Protein AF-A0A971H356-F1 (afdb_monomer_lite)

Radius of gyration: 15.59 Å; chains: 1; bounding box: 43×28×38 Å

Structure (mmCIF, N/CA/C/O backbone):
data_AF-A0A971H356-F1
#
_entry.id   AF-A0A971H356-F1
#
loop_
_atom_site.group_PDB
_atom_site.id
_atom_site.type_symbol
_atom_site.label_atom_id
_atom_site.label_alt_id
_atom_site.label_comp_id
_atom_site.label_asym_id
_atom_site.label_entity_id
_atom_site.label_seq_id
_atom_site.pdbx_PDB_ins_code
_atom_site.Cartn_x
_atom_site.Cartn_y
_atom_site.Cartn_z
_atom_site.occupancy
_atom_site.B_iso_or_equiv
_atom_site.auth_seq_id
_atom_site.auth_comp_id
_atom_site.auth_asym_id
_atom_site.auth_atom_id
_atom_site.pdbx_PDB_model_num
ATOM 1 N N . MET A 1 1 ? 29.008 14.699 15.497 1.00 58.31 1 MET A N 1
ATOM 2 C CA . MET A 1 1 ? 27.695 14.017 15.537 1.00 58.31 1 MET A CA 1
ATOM 3 C C . MET A 1 1 ? 27.613 13.233 16.833 1.00 58.31 1 MET A C 1
ATOM 5 O O . MET A 1 1 ? 28.567 12.525 17.139 1.00 58.31 1 MET A O 1
ATOM 9 N N . ALA A 1 2 ? 26.546 13.402 17.615 1.00 74.81 2 ALA A N 1
ATOM 10 C CA . ALA A 1 2 ? 26.335 12.582 18.806 1.00 74.81 2 ALA A CA 1
ATOM 11 C C . ALA A 1 2 ? 26.151 11.118 18.376 1.00 74.81 2 ALA A C 1
ATOM 13 O O . ALA A 1 2 ? 25.384 10.840 17.453 1.00 74.81 2 ALA A O 1
ATOM 14 N N . LYS A 1 3 ? 26.892 10.194 18.995 1.00 83.50 3 LYS A N 1
ATOM 15 C CA . LYS A 1 3 ? 26.707 8.761 18.751 1.00 83.50 3 LYS A CA 1
ATOM 16 C C . LYS A 1 3 ? 25.428 8.326 19.460 1.00 83.50 3 LYS A C 1
ATOM 18 O O . LYS A 1 3 ? 25.341 8.462 20.676 1.00 83.50 3 LYS A O 1
ATOM 23 N N . LEU A 1 4 ? 24.463 7.821 18.696 1.00 88.50 4 LEU A N 1
ATOM 24 C CA . LEU A 1 4 ? 23.286 7.152 19.249 1.00 88.50 4 LEU A CA 1
ATOM 25 C C . LEU A 1 4 ? 23.726 5.928 20.055 1.00 88.50 4 LEU A C 1
ATOM 27 O O . LEU A 1 4 ? 24.602 5.180 19.611 1.00 88.50 4 LEU A O 1
ATOM 31 N N . ASN A 1 5 ? 23.114 5.723 21.220 1.00 90.88 5 ASN A N 1
ATOM 32 C CA . ASN A 1 5 ? 23.292 4.504 22.001 1.00 90.88 5 ASN A CA 1
ATOM 33 C C . ASN A 1 5 ? 22.141 3.509 21.742 1.00 90.88 5 ASN A C 1
ATOM 35 O O . ASN A 1 5 ? 21.168 3.804 21.043 1.00 90.88 5 ASN A O 1
ATOM 39 N N . ILE A 1 6 ? 22.266 2.299 22.293 1.00 90.81 6 ILE A N 1
ATOM 40 C CA . ILE A 1 6 ? 21.291 1.212 22.101 1.00 90.81 6 ILE A CA 1
ATOM 41 C C . ILE A 1 6 ? 19.903 1.591 22.643 1.00 90.81 6 ILE A C 1
ATOM 43 O O . ILE A 1 6 ? 18.886 1.227 22.051 1.00 90.81 6 ILE A O 1
ATOM 47 N N . GLU A 1 7 ? 19.839 2.335 23.746 1.00 91.25 7 GLU A N 1
ATOM 48 C CA . GLU A 1 7 ? 18.571 2.769 24.334 1.00 91.25 7 GLU A CA 1
ATOM 49 C C . GLU A 1 7 ? 17.863 3.806 23.460 1.00 91.25 7 GLU A C 1
ATOM 51 O O . GLU A 1 7 ? 16.645 3.739 23.289 1.00 91.25 7 GLU A O 1
ATOM 56 N N . ASP A 1 8 ? 18.614 4.726 22.858 1.00 90.62 8 ASP A N 1
ATOM 57 C CA . ASP A 1 8 ? 18.083 5.713 21.922 1.00 90.62 8 ASP A CA 1
ATOM 58 C C . ASP A 1 8 ? 17.514 5.023 20.678 1.00 90.62 8 ASP A C 1
ATOM 60 O O . ASP A 1 8 ? 16.391 5.312 20.264 1.00 90.62 8 ASP A O 1
ATOM 64 N N . LEU A 1 9 ? 18.240 4.041 20.128 1.00 90.06 9 LEU A N 1
ATOM 65 C CA . LEU A 1 9 ? 17.772 3.204 19.018 1.00 90.06 9 LEU A CA 1
ATOM 66 C C . LEU A 1 9 ? 16.473 2.467 19.368 1.00 90.06 9 LEU A C 1
ATOM 68 O O . LEU A 1 9 ? 15.541 2.450 18.562 1.00 90.06 9 LEU A O 1
ATOM 72 N N . LYS A 1 10 ? 16.377 1.902 20.577 1.00 88.00 10 LYS A N 1
ATOM 73 C CA . LYS A 1 10 ? 15.164 1.218 21.045 1.00 88.00 10 LYS A CA 1
ATOM 74 C C . LYS A 1 10 ? 13.979 2.180 21.155 1.00 88.00 10 LYS A C 1
ATOM 76 O O . LYS A 1 10 ? 12.904 1.876 20.647 1.00 88.00 10 LYS A O 1
ATOM 81 N N . LYS A 1 11 ? 14.183 3.369 21.730 1.00 90.81 11 LYS A N 1
ATOM 82 C CA . LYS A 1 11 ? 13.142 4.408 21.824 1.00 90.81 11 LYS A CA 1
ATOM 83 C C . LYS A 1 11 ? 12.665 4.868 20.447 1.00 90.81 11 LYS A C 1
ATOM 85 O O . LYS A 1 11 ? 11.464 5.042 20.248 1.00 90.81 11 LYS A O 1
ATOM 90 N N . ILE A 1 12 ? 13.586 5.042 19.496 1.00 88.50 12 ILE A N 1
ATOM 91 C CA . ILE A 1 12 ? 13.250 5.402 18.113 1.00 88.50 12 ILE A CA 1
ATOM 92 C C . ILE A 1 12 ? 12.422 4.288 17.470 1.00 88.50 12 ILE A C 1
ATOM 94 O O . ILE A 1 12 ? 11.363 4.578 16.916 1.00 88.50 12 ILE A O 1
ATOM 98 N N . LYS A 1 13 ? 12.855 3.026 17.593 1.00 84.25 13 LYS A N 1
ATOM 99 C CA . LYS A 1 13 ? 12.120 1.864 17.079 1.00 84.25 13 LYS A CA 1
ATOM 100 C C . LYS A 1 13 ? 10.696 1.821 17.633 1.00 84.25 13 LYS A C 1
ATOM 102 O O . LYS A 1 13 ? 9.746 1.757 16.858 1.00 84.25 13 LYS A O 1
ATOM 107 N N . ASP A 1 14 ? 10.544 1.903 18.952 1.00 85.81 14 ASP A N 1
ATOM 108 C CA . ASP A 1 14 ? 9.238 1.812 19.604 1.00 85.81 14 ASP A CA 1
ATOM 109 C C . ASP A 1 14 ? 8.319 2.966 19.189 1.00 85.81 14 ASP A C 1
ATOM 111 O O . ASP A 1 14 ? 7.138 2.749 18.931 1.00 85.81 14 ASP A O 1
ATOM 115 N N . ARG A 1 15 ? 8.841 4.194 19.074 1.00 85.88 15 ARG A N 1
ATOM 116 C CA . ARG A 1 15 ? 8.060 5.344 18.597 1.00 85.88 15 ARG A CA 1
ATOM 117 C C . ARG A 1 15 ? 7.577 5.140 17.159 1.00 85.88 15 ARG A C 1
ATOM 119 O O . ARG A 1 15 ? 6.3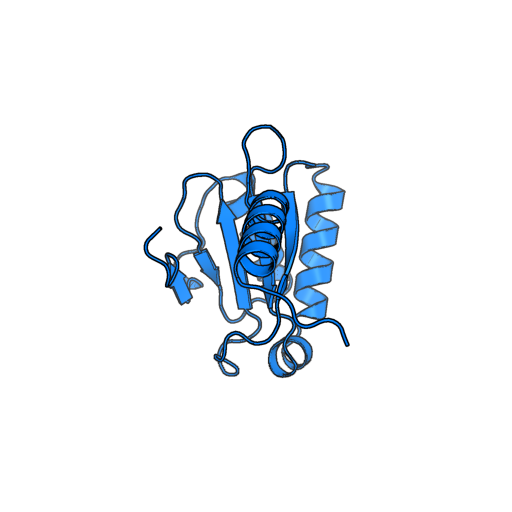86 5.272 16.901 1.00 85.88 15 ARG A O 1
ATOM 126 N N . VAL A 1 16 ? 8.479 4.769 16.251 1.00 82.69 16 VAL A N 1
ATOM 127 C CA . VAL A 1 16 ? 8.167 4.609 14.821 1.00 82.69 16 VAL A CA 1
ATOM 128 C C . VAL A 1 16 ? 7.171 3.473 14.594 1.00 82.69 16 VAL A C 1
ATOM 130 O O . VAL A 1 16 ? 6.223 3.638 13.828 1.00 82.69 16 VAL A O 1
ATOM 133 N N . LEU A 1 17 ? 7.328 2.346 15.298 1.00 76.44 17 LEU A N 1
ATOM 134 C CA . LEU A 1 17 ? 6.362 1.245 15.245 1.00 76.44 17 LEU A CA 1
ATOM 135 C C . LEU A 1 17 ? 4.981 1.693 15.717 1.00 76.44 17 LEU A C 1
ATOM 137 O O . LEU A 1 17 ? 3.969 1.311 15.129 1.00 76.44 17 LEU A O 1
ATOM 141 N N . LYS A 1 18 ? 4.924 2.531 16.758 1.00 76.00 18 LYS A N 1
ATOM 142 C CA . LYS A 1 18 ? 3.652 3.050 17.256 1.00 76.00 18 LYS A CA 1
ATOM 143 C C . LYS A 1 18 ? 2.950 3.969 16.253 1.00 76.00 18 LYS A C 1
ATOM 145 O O . LYS A 1 18 ? 1.726 3.959 16.215 1.00 76.00 18 LYS A O 1
ATOM 150 N N . GLU A 1 19 ? 3.701 4.735 15.472 1.00 75.19 19 GLU A N 1
ATOM 151 C CA . GLU A 1 19 ? 3.163 5.674 14.479 1.00 75.19 19 GLU A CA 1
ATOM 152 C C . GLU A 1 19 ? 2.725 4.988 13.173 1.00 75.19 19 GLU A C 1
ATOM 154 O O . GLU A 1 19 ? 1.791 5.457 12.536 1.00 75.19 19 GLU A O 1
ATOM 159 N N . ASN A 1 20 ? 3.361 3.875 12.784 1.00 72.38 20 ASN A N 1
ATOM 160 C CA . ASN A 1 20 ? 3.211 3.267 11.449 1.00 72.38 20 ASN A CA 1
ATOM 161 C C . ASN A 1 20 ? 2.471 1.916 11.433 1.00 72.38 20 ASN A C 1
ATOM 163 O O . ASN A 1 20 ? 2.532 1.188 10.439 1.00 72.38 20 ASN A O 1
ATOM 167 N N . THR A 1 21 ? 1.813 1.533 12.527 1.00 75.12 21 THR A N 1
ATOM 168 C CA . THR A 1 21 ? 1.047 0.275 12.601 1.00 75.12 21 THR A CA 1
ATOM 169 C C . THR A 1 21 ? -0.451 0.583 12.635 1.00 75.12 21 THR A C 1
ATOM 171 O O . THR A 1 21 ? -0.836 1.458 13.418 1.00 75.12 21 THR A O 1
ATOM 174 N N . PRO A 1 22 ? -1.295 -0.127 11.853 1.00 73.62 22 PRO A N 1
ATOM 175 C CA . PRO A 1 22 ? -2.750 -0.050 11.983 1.00 73.62 22 PRO A CA 1
ATOM 176 C C . PRO A 1 22 ?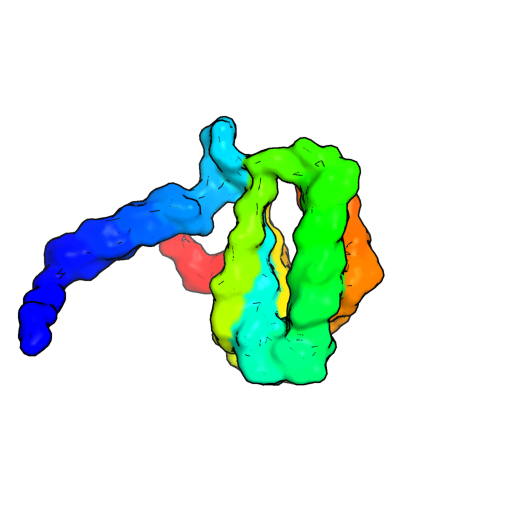 -3.195 -0.275 13.428 1.00 73.62 22 PRO A C 1
ATOM 178 O O . PRO A 1 22 ? -2.630 -1.108 14.142 1.00 73.62 22 PRO A O 1
ATOM 181 N N . ARG A 1 23 ? -4.205 0.471 13.872 1.00 74.06 23 ARG A N 1
ATOM 182 C CA . ARG A 1 23 ? -4.726 0.432 15.243 1.00 74.06 23 ARG A CA 1
ATOM 183 C C . ARG A 1 23 ? -6.220 0.646 15.257 1.00 74.06 23 ARG A C 1
ATOM 185 O O . ARG A 1 23 ? -6.734 1.529 14.566 1.00 74.06 23 ARG A O 1
ATOM 192 N N . ASP A 1 24 ? -6.873 -0.108 16.129 1.00 61.00 24 ASP A N 1
ATOM 193 C CA . ASP A 1 24 ? -8.289 0.058 16.415 1.00 61.00 24 ASP A CA 1
ATOM 194 C C . ASP A 1 24 ? -8.587 1.502 16.862 1.00 61.00 24 ASP A C 1
ATOM 196 O O . ASP A 1 24 ? -7.850 2.080 17.666 1.00 61.00 24 ASP A O 1
ATOM 200 N N . GLY A 1 25 ? -9.612 2.114 16.264 1.00 61.50 25 GLY A N 1
ATOM 201 C CA . GLY A 1 25 ? -10.005 3.505 16.519 1.00 61.50 25 GLY A CA 1
ATOM 202 C C . GLY A 1 25 ? -9.141 4.603 15.873 1.00 61.50 25 GLY A C 1
ATOM 203 O O . GLY A 1 25 ? -9.441 5.776 16.083 1.00 61.50 25 GLY A O 1
ATOM 204 N N . PHE A 1 26 ? -8.097 4.268 15.098 1.00 70.44 26 PHE A N 1
ATOM 205 C CA . PHE A 1 26 ? -7.248 5.270 14.423 1.00 70.44 26 PHE A CA 1
ATOM 206 C C . PHE A 1 26 ? -7.053 4.995 12.928 1.00 70.44 26 PHE A C 1
ATOM 208 O O . PHE A 1 26 ? -7.288 5.866 12.101 1.00 70.44 26 PHE A O 1
ATOM 215 N N . SER A 1 27 ? -6.628 3.783 12.566 1.00 80.31 27 SER A N 1
ATOM 216 C CA . SER A 1 27 ? -6.532 3.353 11.167 1.00 80.31 27 SER A CA 1
ATOM 217 C C . SER A 1 27 ? -6.682 1.840 11.092 1.00 80.31 27 SER A C 1
ATOM 219 O O . SER A 1 27 ? -5.890 1.093 11.668 1.00 80.31 27 SER A O 1
ATOM 221 N N . ARG A 1 28 ? -7.721 1.382 10.398 1.00 92.00 28 ARG A N 1
ATOM 222 C CA . ARG A 1 28 ? -8.019 -0.040 10.209 1.00 92.00 28 ARG A CA 1
ATOM 223 C C . ARG A 1 28 ? -7.110 -0.665 9.157 1.00 92.00 28 ARG A C 1
ATOM 225 O O . ARG A 1 28 ? -6.792 -1.848 9.251 1.00 92.00 28 ARG A O 1
ATOM 232 N N . VAL A 1 29 ? -6.701 0.119 8.160 1.00 94.00 29 VAL A N 1
ATOM 233 C CA . VAL A 1 29 ? -5.885 -0.349 7.038 1.00 94.00 29 VAL A CA 1
ATOM 234 C C . VAL A 1 29 ? -4.703 0.585 6.837 1.00 94.00 29 VAL A C 1
ATOM 236 O O . VAL A 1 29 ? -4.853 1.804 6.870 1.00 94.00 29 VAL A O 1
ATOM 239 N N . LYS A 1 30 ? -3.527 0.012 6.588 1.00 95.06 30 LYS A N 1
ATOM 240 C CA . LYS A 1 30 ? -2.365 0.735 6.080 1.00 95.06 30 LYS A CA 1
ATOM 241 C C . LYS A 1 30 ? -2.025 0.233 4.685 1.00 95.06 30 LYS A C 1
ATOM 243 O O . LYS A 1 30 ? -1.882 -0.967 4.466 1.00 95.06 30 LYS A O 1
ATOM 248 N N . VAL A 1 31 ? -1.877 1.159 3.750 1.00 97.31 31 VAL A N 1
ATOM 249 C CA . VAL A 1 31 ? -1.478 0.880 2.373 1.00 97.31 31 VAL A CA 1
ATOM 250 C C . VAL A 1 31 ? -0.100 1.477 2.141 1.00 97.31 31 VAL A C 1
ATOM 252 O O . VAL A 1 31 ? 0.103 2.675 2.328 1.00 97.31 31 VAL A O 1
ATOM 255 N N . THR A 1 32 ? 0.845 0.639 1.734 1.00 97.38 32 THR A N 1
ATOM 256 C CA . THR A 1 32 ? 2.210 1.040 1.397 1.00 97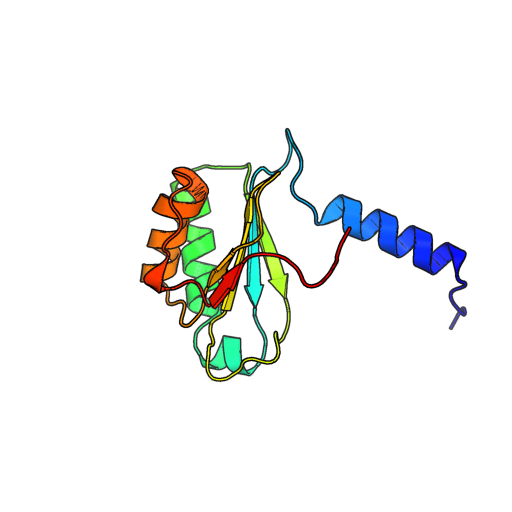.38 32 THR A CA 1
ATOM 257 C C . THR A 1 32 ? 2.406 0.938 -0.107 1.00 97.38 32 THR A C 1
ATOM 259 O O . THR A 1 32 ? 2.363 -0.164 -0.655 1.00 97.38 32 THR A O 1
ATOM 262 N N . VAL A 1 33 ? 2.665 2.064 -0.773 1.00 98.00 33 VAL A N 1
ATOM 263 C CA . VAL A 1 33 ? 3.083 2.079 -2.184 1.00 98.00 33 VAL A CA 1
ATOM 264 C C . VAL A 1 33 ? 4.611 2.081 -2.243 1.00 98.00 33 VAL A C 1
ATOM 266 O O . VAL A 1 33 ? 5.263 2.918 -1.612 1.00 98.00 33 VAL A O 1
ATOM 269 N N . HIS A 1 34 ? 5.203 1.135 -2.974 1.00 96.94 34 HIS A N 1
ATOM 270 C CA . HIS A 1 34 ? 6.660 1.038 -3.112 1.00 96.94 34 HIS A CA 1
ATOM 271 C C . HIS A 1 34 ? 7.135 1.940 -4.255 1.00 96.94 34 HIS A C 1
ATOM 273 O O . HIS A 1 34 ? 6.952 1.651 -5.436 1.00 96.94 34 HIS A O 1
ATOM 279 N N . MET A 1 35 ? 7.741 3.060 -3.876 1.00 96.50 35 MET A N 1
ATOM 280 C CA . MET A 1 35 ? 8.142 4.189 -4.716 1.00 96.50 35 MET A CA 1
ATOM 281 C C . MET A 1 35 ? 9.654 4.174 -5.004 1.00 96.50 35 MET A C 1
ATOM 283 O O . MET A 1 35 ? 10.288 5.224 -5.122 1.00 96.50 35 MET A O 1
ATOM 287 N N . GLY A 1 36 ? 10.267 2.987 -5.094 1.00 94.69 36 GLY A N 1
ATOM 288 C CA . GLY A 1 36 ? 11.647 2.846 -5.570 1.00 94.69 36 GLY A CA 1
ATOM 289 C C . GLY A 1 36 ? 11.813 3.345 -7.013 1.00 94.69 36 GLY A C 1
ATOM 290 O O . GLY A 1 36 ? 10.833 3.563 -7.719 1.00 94.69 36 GLY A O 1
ATOM 291 N N . THR A 1 37 ? 13.053 3.505 -7.490 1.00 96.62 37 THR A N 1
ATOM 292 C CA . THR A 1 37 ? 13.325 4.031 -8.845 1.00 96.62 37 THR A CA 1
ATOM 293 C C . THR A 1 37 ? 12.599 3.246 -9.940 1.00 96.62 37 THR A C 1
ATOM 295 O O . THR A 1 37 ? 11.968 3.838 -10.814 1.00 96.62 37 THR A O 1
ATOM 298 N N . CYS A 1 38 ? 12.668 1.914 -9.883 1.00 96.38 38 CYS A N 1
ATOM 299 C CA . CYS A 1 38 ? 12.003 1.038 -10.841 1.00 96.38 38 CYS A CA 1
ATOM 300 C C . CYS A 1 38 ? 10.466 1.077 -10.669 1.00 96.38 38 CYS A C 1
ATOM 302 O O . CYS A 1 38 ? 9.751 1.110 -11.669 1.00 96.38 38 CYS A O 1
ATOM 304 N N . GLY A 1 39 ? 9.955 1.227 -9.441 1.00 95.94 39 GLY A N 1
ATOM 305 C CA . GLY A 1 39 ? 8.531 1.411 -9.151 1.00 95.94 39 GLY A CA 1
ATOM 306 C C . GLY A 1 39 ? 7.974 2.697 -9.747 1.00 95.94 39 GLY A C 1
ATOM 307 O O . GLY A 1 39 ? 6.964 2.674 -10.451 1.00 95.94 39 GLY A O 1
ATOM 308 N N . VAL A 1 40 ? 8.674 3.816 -9.556 1.00 96.88 40 VAL A N 1
ATOM 309 C CA . VAL A 1 40 ? 8.336 5.105 -10.174 1.00 96.88 40 VAL A CA 1
ATOM 310 C C . VAL A 1 40 ? 8.367 4.997 -11.699 1.00 96.88 40 VAL A C 1
ATOM 312 O O . VAL A 1 40 ? 7.418 5.432 -12.352 1.00 96.88 40 VAL A O 1
ATOM 315 N N . ALA A 1 41 ? 9.401 4.365 -12.264 1.00 96.94 41 ALA A N 1
ATOM 316 C CA . ALA A 1 41 ? 9.509 4.136 -13.706 1.00 96.94 41 ALA A CA 1
ATOM 317 C C . ALA A 1 41 ? 8.376 3.249 -14.258 1.00 96.94 41 ALA A C 1
ATOM 319 O O . ALA A 1 41 ? 7.911 3.476 -15.372 1.00 96.94 41 ALA A O 1
ATOM 320 N N . SER A 1 42 ? 7.897 2.287 -13.464 1.00 96.62 42 SER A N 1
ATOM 321 C CA . SER A 1 42 ? 6.809 1.365 -13.822 1.00 96.62 42 SER A CA 1
ATOM 322 C C . SER A 1 42 ? 5.411 1.939 -13.557 1.00 96.62 42 SER A C 1
ATOM 324 O O . SER A 1 42 ? 4.415 1.294 -13.867 1.00 96.62 42 SER A O 1
ATOM 326 N N . GLY A 1 43 ? 5.310 3.161 -13.019 1.00 96.44 43 GLY A N 1
ATOM 327 C CA . GLY A 1 43 ? 4.041 3.875 -12.861 1.00 96.44 43 GLY A CA 1
ATOM 328 C C . GLY A 1 43 ? 3.499 3.991 -11.435 1.00 96.44 43 GLY A C 1
ATOM 329 O O . GLY A 1 43 ? 2.336 4.359 -11.282 1.00 96.44 43 GLY A O 1
ATOM 330 N N . ALA A 1 44 ? 4.307 3.768 -10.392 1.00 97.25 44 ALA A N 1
ATOM 331 C CA . ALA A 1 44 ? 3.868 3.873 -8.992 1.00 97.25 44 ALA A CA 1
ATOM 332 C C . ALA A 1 44 ? 3.239 5.238 -8.631 1.00 97.25 44 ALA A C 1
ATOM 334 O O . ALA A 1 44 ? 2.325 5.286 -7.813 1.00 97.25 44 ALA A O 1
ATOM 335 N N . ASN A 1 45 ? 3.634 6.334 -9.296 1.00 97.88 45 ASN A N 1
ATOM 336 C CA . ASN A 1 45 ? 2.979 7.642 -9.132 1.00 97.88 45 ASN A CA 1
ATOM 337 C C . ASN A 1 45 ? 1.482 7.583 -9.477 1.00 97.88 45 ASN A C 1
ATOM 339 O O . ASN A 1 45 ? 0.651 8.061 -8.716 1.00 97.88 45 ASN A O 1
ATOM 343 N N . LYS A 1 46 ? 1.124 6.926 -10.588 1.00 98.19 46 LYS A N 1
ATOM 344 C CA . LYS A 1 46 ? -0.275 6.795 -11.021 1.00 98.19 46 LYS A CA 1
ATOM 345 C C . LYS A 1 46 ? -1.082 5.888 -10.090 1.00 98.19 46 LYS A C 1
ATOM 347 O O . LYS A 1 46 ? -2.289 6.072 -9.944 1.00 98.19 46 LYS A O 1
ATOM 352 N N . VAL A 1 47 ? -0.425 4.898 -9.484 1.00 98.44 47 VAL A N 1
ATOM 353 C CA . VAL A 1 47 ? -1.020 4.029 -8.459 1.00 98.44 47 VAL A CA 1
ATOM 354 C C . VAL A 1 47 ? -1.320 4.841 -7.201 1.00 98.44 47 VAL A C 1
ATOM 356 O O . VAL A 1 47 ? -2.441 4.798 -6.700 1.00 98.44 47 VAL A O 1
ATOM 359 N N . MET A 1 48 ? -0.352 5.638 -6.740 1.00 98.12 48 MET A N 1
ATOM 360 C CA . MET A 1 48 ? -0.505 6.530 -5.591 1.00 98.12 48 MET A CA 1
ATOM 361 C C . MET A 1 48 ? -1.634 7.546 -5.807 1.00 98.12 48 MET A C 1
ATOM 363 O O . MET A 1 48 ? -2.511 7.673 -4.956 1.00 98.12 48 MET A O 1
ATOM 367 N N . ASP A 1 49 ? -1.665 8.213 -6.962 1.00 98.19 49 ASP A N 1
ATOM 368 C CA . ASP A 1 49 ? -2.716 9.179 -7.298 1.00 98.19 49 ASP A CA 1
ATOM 369 C C . ASP A 1 49 ? -4.102 8.520 -7.307 1.00 98.19 49 ASP A C 1
ATOM 371 O O . ASP A 1 49 ? -5.062 9.062 -6.756 1.00 98.19 49 ASP A O 1
ATOM 375 N N . SER A 1 50 ? -4.211 7.320 -7.890 1.00 98.31 50 SER A N 1
ATOM 376 C CA . SER A 1 50 ? -5.468 6.570 -7.917 1.00 98.31 50 SER A CA 1
ATOM 377 C C . SER A 1 50 ? -5.947 6.195 -6.516 1.00 98.31 50 SER A C 1
ATOM 379 O O . SER A 1 50 ? -7.136 6.312 -6.234 1.00 98.31 50 SER A O 1
ATOM 381 N N . LEU A 1 51 ? -5.040 5.772 -5.631 1.00 98.12 51 LEU A N 1
ATOM 382 C CA . LEU A 1 51 ? -5.363 5.468 -4.238 1.00 98.12 51 LEU A CA 1
ATOM 383 C C . LEU A 1 51 ? -5.858 6.713 -3.490 1.00 98.12 51 LEU A C 1
ATOM 385 O O . LEU A 1 51 ? -6.883 6.659 -2.814 1.00 98.12 51 LEU A O 1
ATOM 389 N N . MET A 1 52 ? -5.160 7.843 -3.627 1.00 97.50 52 MET A N 1
ATOM 390 C CA . MET A 1 52 ? -5.543 9.091 -2.960 1.00 97.50 52 MET A CA 1
ATOM 391 C C . MET A 1 52 ? -6.907 9.608 -3.435 1.00 97.50 52 MET A C 1
ATOM 393 O O . MET A 1 52 ? -7.688 10.107 -2.622 1.00 97.50 52 MET A O 1
ATOM 397 N N . ASN A 1 53 ? -7.215 9.463 -4.728 1.00 97.75 53 ASN A N 1
ATOM 398 C CA . ASN A 1 53 ? -8.518 9.830 -5.280 1.00 97.75 53 ASN A CA 1
ATOM 399 C C . ASN A 1 53 ? -9.642 8.954 -4.716 1.00 97.75 53 ASN A C 1
ATOM 401 O O . ASN A 1 53 ? -10.636 9.496 -4.244 1.00 97.75 53 ASN A O 1
ATOM 405 N N . GLU A 1 54 ? -9.469 7.631 -4.680 1.00 97.31 54 GLU A N 1
ATOM 406 C CA . GLU A 1 54 ? -10.482 6.714 -4.138 1.00 97.31 54 GLU A CA 1
ATOM 407 C C . GLU A 1 54 ? -10.733 6.954 -2.635 1.00 97.31 54 GLU A C 1
ATOM 409 O O . GLU A 1 54 ? -11.883 6.978 -2.197 1.00 97.31 54 GLU A O 1
ATOM 414 N N . ILE A 1 55 ? -9.686 7.239 -1.845 1.00 95.62 55 ILE A N 1
ATOM 415 C CA . ILE A 1 55 ? -9.837 7.633 -0.429 1.00 95.62 55 ILE A CA 1
ATOM 416 C C . ILE A 1 55 ? -10.675 8.909 -0.311 1.00 95.62 55 ILE A C 1
ATOM 418 O O . ILE A 1 55 ? -11.606 8.979 0.495 1.00 95.62 55 ILE A O 1
ATOM 422 N N . LYS A 1 56 ? -10.359 9.921 -1.128 1.00 95.00 56 LYS A N 1
ATOM 423 C CA . LYS A 1 56 ? -11.061 11.206 -1.122 1.00 95.00 56 LYS A CA 1
ATOM 424 C C . LYS A 1 56 ? -12.526 11.062 -1.539 1.00 95.00 56 LYS A C 1
ATOM 426 O O . LYS A 1 56 ? -13.385 11.681 -0.921 1.00 95.00 56 LYS A O 1
ATOM 431 N N . GLU A 1 57 ? -12.806 10.268 -2.569 1.00 95.50 57 GLU A N 1
ATOM 432 C CA . GLU A 1 57 ? -14.159 10.026 -3.081 1.00 95.50 57 GLU A CA 1
ATOM 433 C C . GLU A 1 57 ? -15.005 9.197 -2.112 1.00 95.50 57 GLU A C 1
ATOM 435 O O . GLU A 1 57 ? -16.187 9.481 -1.928 1.00 95.50 57 GLU A O 1
ATOM 440 N N . SER A 1 58 ? -14.402 8.211 -1.447 1.00 93.25 58 SER A N 1
ATOM 441 C CA . SER A 1 58 ? -15.095 7.360 -0.480 1.00 93.25 58 SER A CA 1
ATOM 442 C C . SER A 1 58 ? -15.331 8.042 0.872 1.00 93.25 58 SER A C 1
ATOM 444 O O . SER A 1 58 ? -16.139 7.546 1.657 1.00 93.25 58 SER A O 1
ATOM 446 N N . GLY A 1 59 ? -14.621 9.134 1.181 1.00 90.38 59 GLY A N 1
ATOM 447 C CA . GLY A 1 59 ? -14.754 9.867 2.447 1.00 90.38 59 GLY A CA 1
ATOM 448 C C . GLY A 1 59 ? -14.296 9.091 3.689 1.00 90.38 59 GLY A C 1
ATOM 449 O O . GLY A 1 59 ? -14.602 9.491 4.812 1.00 90.38 59 GLY A O 1
ATOM 450 N N . VAL A 1 60 ? -13.581 7.981 3.502 1.00 89.56 60 VAL A N 1
ATOM 451 C CA . VAL A 1 60 ? -13.062 7.136 4.583 1.00 89.56 60 VAL A CA 1
ATOM 452 C C . VAL A 1 60 ? -11.837 7.778 5.225 1.00 89.56 60 VAL A C 1
ATOM 454 O O . VAL A 1 60 ? -10.945 8.282 4.543 1.00 89.56 60 VAL A O 1
ATOM 457 N N . SER A 1 61 ? -11.791 7.761 6.553 1.00 87.44 61 SER A N 1
ATOM 458 C CA . SER A 1 61 ? -10.714 8.362 7.349 1.00 87.44 61 SER A CA 1
ATOM 459 C C . SER A 1 61 ? -9.880 7.334 8.117 1.00 87.44 61 SER A C 1
ATOM 461 O O . SER A 1 61 ? -8.886 7.698 8.737 1.00 87.44 61 SER A O 1
ATOM 463 N N . ASP A 1 62 ? -10.242 6.050 8.051 1.00 91.12 62 ASP A N 1
ATOM 464 C CA . ASP A 1 62 ? -9.593 4.942 8.758 1.00 91.12 62 ASP A CA 1
ATOM 465 C C . ASP A 1 62 ? -8.489 4.254 7.929 1.00 91.12 62 ASP A C 1
ATOM 467 O O . ASP A 1 62 ? -8.096 3.124 8.234 1.00 91.12 62 ASP A O 1
ATOM 471 N N . ILE A 1 63 ? -7.966 4.928 6.899 1.00 93.25 63 ILE A N 1
ATOM 472 C CA . ILE A 1 63 ? -6.919 4.413 6.010 1.00 93.25 63 ILE A CA 1
ATOM 473 C C . ILE A 1 63 ? -5.659 5.264 6.142 1.00 93.25 63 ILE A C 1
ATOM 475 O O . ILE A 1 63 ? -5.656 6.464 5.875 1.00 93.25 63 ILE A O 1
ATOM 479 N N . MET A 1 64 ? -4.558 4.613 6.502 1.00 93.19 64 MET A N 1
ATOM 480 C CA . MET A 1 64 ? -3.225 5.199 6.483 1.00 93.19 64 MET A CA 1
ATOM 481 C C . MET A 1 64 ? -2.550 4.892 5.147 1.00 93.19 64 MET A C 1
ATOM 483 O O . MET A 1 64 ? -2.455 3.733 4.749 1.00 93.19 64 MET A O 1
ATOM 487 N N . VAL A 1 65 ? -2.026 5.914 4.474 1.00 95.12 65 VAL A N 1
ATOM 488 C CA . VAL A 1 65 ? -1.197 5.735 3.276 1.00 95.12 65 VAL A CA 1
ATOM 489 C C . VAL A 1 65 ? 0.245 6.067 3.622 1.00 95.12 65 VAL A C 1
ATOM 491 O O . VAL A 1 65 ? 0.526 7.112 4.205 1.00 95.12 65 VAL A O 1
ATOM 494 N N . THR A 1 66 ? 1.163 5.179 3.260 1.00 94.94 66 THR A N 1
ATOM 495 C CA . THR A 1 66 ? 2.600 5.392 3.408 1.00 94.94 66 THR A CA 1
ATOM 496 C C . THR A 1 66 ? 3.338 5.014 2.130 1.00 94.94 66 THR A C 1
ATOM 498 O O . THR A 1 66 ? 2.799 4.361 1.232 1.00 94.94 66 THR A O 1
ATOM 501 N N . THR A 1 67 ? 4.589 5.447 2.039 1.00 94.94 67 THR A N 1
ATOM 502 C CA . THR A 1 67 ? 5.465 5.138 0.910 1.00 94.94 67 THR A CA 1
ATOM 503 C C . THR A 1 67 ? 6.707 4.426 1.413 1.00 94.94 67 THR A C 1
ATOM 505 O O . THR A 1 67 ? 7.225 4.726 2.489 1.00 94.94 67 THR A O 1
ATOM 508 N N . SER A 1 68 ? 7.174 3.463 0.631 1.00 94.25 68 SER A N 1
ATOM 509 C CA . SER A 1 68 ? 8.418 2.739 0.881 1.00 94.25 68 SER A CA 1
ATOM 510 C C . SER A 1 68 ? 9.339 2.858 -0.329 1.00 94.25 68 SER A C 1
ATOM 512 O O . SER A 1 68 ? 8.909 3.246 -1.411 1.00 94.25 68 SER A O 1
ATOM 514 N N . GLY A 1 69 ? 10.616 2.540 -0.145 1.00 93.06 69 GLY A N 1
ATOM 515 C CA . GLY A 1 69 ? 11.584 2.448 -1.232 1.00 93.06 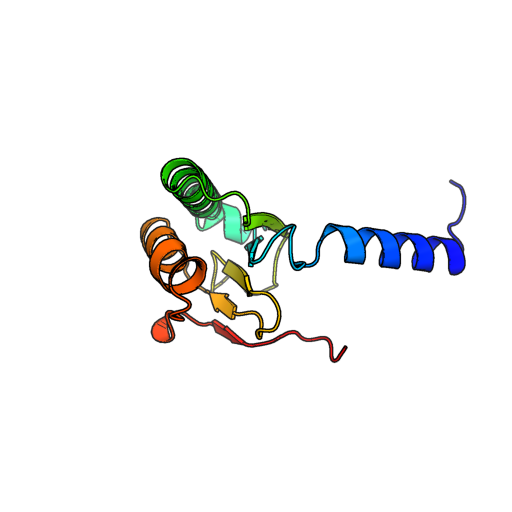69 GLY A CA 1
ATOM 516 C C . GLY A 1 69 ? 11.439 1.157 -2.042 1.00 93.06 69 GLY A C 1
ATOM 517 O O . GLY A 1 69 ? 10.351 0.627 -2.241 1.00 93.06 69 GLY A O 1
ATOM 518 N N . CYS A 1 70 ? 12.568 0.646 -2.530 1.00 91.81 70 CYS A N 1
ATOM 519 C CA . CYS A 1 70 ? 12.614 -0.588 -3.311 1.00 91.81 70 CYS A CA 1
ATOM 520 C C . CYS A 1 70 ? 12.377 -1.828 -2.431 1.00 91.81 70 CYS A C 1
ATOM 522 O O . CYS A 1 70 ? 12.982 -1.951 -1.367 1.00 91.81 70 CYS A O 1
ATOM 524 N N . MET A 1 71 ? 11.572 -2.777 -2.921 1.00 91.56 71 MET A N 1
ATOM 525 C CA . MET A 1 71 ? 11.367 -4.095 -2.294 1.00 91.56 71 MET A CA 1
ATOM 526 C C . MET A 1 71 ? 12.267 -5.196 -2.898 1.00 91.56 71 MET A C 1
ATOM 528 O O . MET A 1 71 ? 12.149 -6.366 -2.555 1.00 91.56 71 MET A O 1
ATOM 532 N N . GLY A 1 72 ? 13.170 -4.837 -3.818 1.00 92.38 72 GLY A N 1
ATOM 533 C CA . GLY A 1 72 ? 14.125 -5.761 -4.447 1.00 92.38 72 GLY A CA 1
ATOM 534 C C . GLY A 1 72 ? 13.558 -6.601 -5.598 1.00 92.38 72 GLY A C 1
ATOM 535 O O . GLY A 1 72 ? 14.247 -7.484 -6.100 1.00 92.38 72 GLY A O 1
ATOM 536 N N . LEU A 1 73 ? 12.325 -6.328 -6.036 1.00 93.81 73 LEU A N 1
ATOM 537 C CA . LEU A 1 73 ? 11.605 -7.099 -7.056 1.00 93.81 73 LEU A CA 1
ATOM 538 C C . LEU A 1 73 ? 11.250 -6.237 -8.273 1.00 93.81 73 LEU A C 1
ATOM 540 O O . LEU A 1 73 ? 10.089 -6.141 -8.662 1.00 93.81 73 LEU A O 1
ATOM 544 N N . CYS A 1 74 ? 12.256 -5.614 -8.893 1.00 95.19 74 CYS A N 1
ATOM 545 C CA . CYS A 1 74 ? 12.043 -4.627 -9.958 1.00 95.19 74 CYS A CA 1
ATOM 546 C C . CYS A 1 74 ? 11.216 -5.154 -11.147 1.00 95.19 74 CYS A C 1
ATOM 548 O O . CYS A 1 74 ? 10.447 -4.417 -11.748 1.00 95.19 74 CYS A O 1
ATOM 550 N N . SER A 1 75 ? 11.323 -6.445 -11.484 1.00 95.75 75 SER A N 1
ATOM 551 C CA . SER A 1 75 ? 10.563 -7.062 -12.588 1.00 95.75 75 SER A CA 1
ATOM 552 C C . SER A 1 75 ? 9.069 -7.263 -12.303 1.00 95.75 75 SER A C 1
ATOM 554 O O . SER A 1 75 ? 8.366 -7.804 -13.154 1.00 95.75 75 SER A O 1
ATOM 556 N N . ARG A 1 76 ? 8.609 -6.915 -11.097 1.00 96.19 76 ARG A N 1
ATOM 557 C CA . ARG A 1 76 ? 7.259 -7.167 -10.562 1.00 96.19 76 ARG A CA 1
ATOM 558 C C . ARG A 1 76 ? 6.549 -5.871 -10.157 1.00 96.19 76 ARG A C 1
ATOM 560 O O . ARG A 1 76 ? 5.466 -5.899 -9.581 1.00 96.19 76 ARG A O 1
ATOM 567 N N . GLU A 1 77 ? 7.184 -4.733 -10.406 1.00 95.12 77 GLU A N 1
ATOM 568 C CA . GLU A 1 77 ? 6.655 -3.424 -10.055 1.00 95.12 77 GLU A CA 1
ATOM 569 C C . GLU A 1 77 ? 5.558 -2.952 -11.024 1.00 95.12 77 GLU A C 1
ATOM 571 O O . GLU A 1 77 ? 5.521 -3.391 -12.175 1.00 95.12 77 GLU A O 1
ATOM 576 N N . PRO A 1 78 ? 4.687 -2.024 -10.591 1.00 97.38 78 PRO A N 1
ATOM 577 C CA . PRO A 1 78 ? 4.595 -1.442 -9.245 1.00 97.38 78 PRO A CA 1
ATOM 578 C C . PRO A 1 78 ? 4.108 -2.425 -8.173 1.00 97.38 78 PRO A C 1
ATOM 580 O O . PRO A 1 78 ? 3.291 -3.303 -8.442 1.00 97.38 78 PRO A O 1
ATOM 583 N N . LEU A 1 79 ? 4.620 -2.265 -6.950 1.00 97.81 79 LEU A N 1
ATOM 584 C CA . LEU A 1 79 ? 4.276 -3.106 -5.802 1.00 97.81 79 LEU A CA 1
ATOM 585 C C . LEU A 1 79 ? 3.459 -2.297 -4.792 1.00 97.81 79 LEU A C 1
ATOM 587 O O . LEU A 1 79 ? 3.784 -1.140 -4.503 1.00 97.81 79 LEU A O 1
ATOM 591 N N . VAL A 1 80 ? 2.437 -2.924 -4.211 1.00 98.19 80 VAL A N 1
ATOM 592 C CA . VAL A 1 80 ? 1.614 -2.336 -3.141 1.00 98.19 80 VAL A CA 1
ATOM 593 C C . VAL A 1 80 ? 1.425 -3.352 -2.025 1.00 98.19 80 VAL A C 1
ATOM 595 O O . VAL A 1 80 ? 1.027 -4.485 -2.278 1.00 98.19 80 VAL A O 1
ATOM 598 N N . THR A 1 81 ? 1.673 -2.947 -0.782 1.00 97.44 81 THR A N 1
ATOM 599 C CA . THR A 1 81 ? 1.362 -3.758 0.401 1.00 97.44 81 THR A CA 1
ATOM 600 C C . THR A 1 81 ? 0.111 -3.214 1.077 1.00 97.44 81 THR A C 1
ATOM 602 O O . THR A 1 81 ? 0.048 -2.027 1.386 1.00 97.44 81 THR A O 1
ATOM 605 N N . VAL A 1 82 ? -0.865 -4.077 1.345 1.00 97.31 82 VAL A N 1
ATOM 606 C CA . VAL A 1 82 ? -2.058 -3.755 2.134 1.00 97.31 82 VAL A CA 1
ATOM 607 C C . VAL A 1 82 ? -1.995 -4.515 3.454 1.00 97.31 82 VAL A C 1
ATOM 609 O O . VAL A 1 82 ? -1.935 -5.742 3.475 1.00 97.31 82 VAL A O 1
ATOM 612 N N . GLU A 1 83 ? -2.012 -3.771 4.552 1.00 95.62 83 GLU A N 1
ATOM 613 C CA . GLU A 1 83 ? -1.976 -4.267 5.926 1.00 95.62 83 GLU A CA 1
ATOM 614 C C . GLU A 1 83 ? -3.306 -3.929 6.598 1.00 95.62 83 GLU A C 1
ATOM 616 O O . GLU A 1 83 ? -3.542 -2.785 6.991 1.00 95.62 83 GLU A O 1
ATOM 621 N N . VAL A 1 84 ? -4.188 -4.919 6.713 1.00 93.62 84 VAL A N 1
ATOM 622 C CA . VAL A 1 84 ? -5.444 -4.790 7.460 1.00 93.62 84 VAL A CA 1
ATOM 623 C C . VAL A 1 84 ? -5.198 -5.215 8.905 1.00 93.6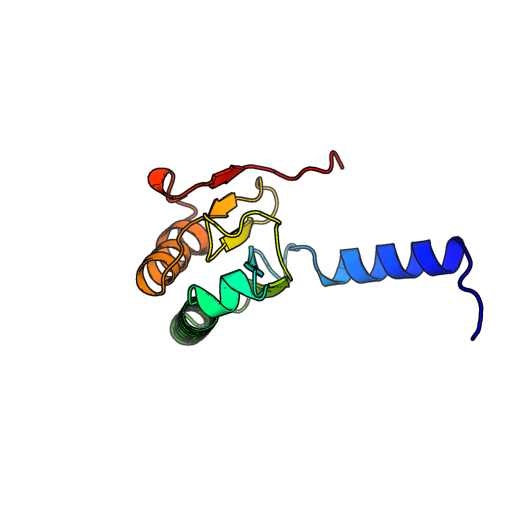2 84 VAL A C 1
ATOM 625 O O . VAL A 1 84 ? -4.492 -6.191 9.162 1.00 93.62 84 VAL A O 1
ATOM 628 N N . LEU A 1 85 ? -5.769 -4.481 9.860 1.00 89.38 85 LEU A N 1
ATOM 629 C CA . LEU A 1 85 ? -5.656 -4.789 11.283 1.00 89.38 85 LEU A CA 1
ATOM 630 C C . LEU A 1 85 ? -6.027 -6.257 11.563 1.00 89.38 85 LEU A C 1
ATOM 632 O O . LEU A 1 85 ? -7.082 -6.728 11.142 1.00 89.38 85 LEU A O 1
ATOM 636 N N . ASN A 1 86 ? -5.164 -6.956 12.306 1.00 87.00 86 ASN A N 1
ATOM 637 C CA . ASN A 1 86 ? -5.308 -8.373 12.672 1.00 87.00 86 ASN A CA 1
ATOM 638 C C . ASN A 1 86 ? -5.361 -9.356 11.487 1.00 87.00 86 ASN A C 1
ATOM 640 O O . ASN A 1 86 ? -5.812 -10.487 11.659 1.00 87.00 86 ASN A O 1
ATOM 644 N N . GLN A 1 87 ? -4.901 -8.954 10.302 1.00 90.69 87 GLN A N 1
ATOM 645 C CA . GLN A 1 87 ? -4.777 -9.838 9.146 1.00 90.69 87 GLN A CA 1
ATOM 646 C C . GLN A 1 87 ? -3.336 -9.899 8.649 1.00 90.69 87 GLN A C 1
ATOM 648 O O . GLN A 1 87 ? -2.510 -9.028 8.930 1.00 90.69 87 GLN A O 1
ATOM 653 N N . GLU A 1 88 ? -3.036 -10.948 7.890 1.00 91.62 88 GLU A N 1
ATOM 654 C CA . GLU A 1 88 ? -1.752 -11.064 7.216 1.00 91.62 88 GLU A CA 1
ATOM 655 C C . GLU A 1 88 ? -1.621 -9.996 6.123 1.00 91.62 88 GLU A C 1
ATOM 657 O O . GLU A 1 88 ? -2.543 -9.815 5.323 1.00 91.62 88 GLU A O 1
ATOM 662 N N . PRO A 1 89 ? -0.470 -9.313 6.031 1.00 94.81 89 PRO A N 1
ATOM 663 C CA . PRO A 1 89 ? -0.240 -8.343 4.971 1.00 94.81 89 PRO A CA 1
ATOM 664 C C . PRO A 1 89 ? -0.264 -8.992 3.596 1.00 94.81 89 PRO A C 1
ATOM 666 O O . PRO A 1 89 ? 0.326 -10.053 3.385 1.00 94.81 89 PRO A O 1
ATOM 669 N N . ILE A 1 90 ? -0.909 -8.327 2.645 1.00 97.69 90 ILE A N 1
ATOM 670 C CA . ILE A 1 90 ? -1.016 -8.791 1.264 1.00 97.69 90 ILE A CA 1
ATOM 671 C C . ILE A 1 90 ? -0.178 -7.888 0.374 1.00 97.69 90 ILE A C 1
ATOM 673 O O . ILE A 1 90 ? -0.354 -6.670 0.371 1.00 97.69 90 ILE A O 1
ATOM 677 N N . LYS A 1 91 ? 0.730 -8.490 -0.392 1.00 97.44 91 LYS A N 1
ATOM 678 C CA . LYS A 1 91 ? 1.597 -7.798 -1.347 1.00 97.44 91 LYS A CA 1
ATOM 679 C C . LYS A 1 91 ? 1.080 -8.063 -2.761 1.00 97.44 91 LYS A C 1
ATOM 681 O O . LYS A 1 91 ? 0.984 -9.220 -3.166 1.00 97.44 91 LYS A O 1
ATOM 686 N N . TYR A 1 92 ? 0.759 -7.001 -3.489 1.00 98.19 92 TYR A N 1
ATOM 687 C CA . TYR A 1 92 ? 0.320 -7.028 -4.882 1.00 98.19 92 TYR A CA 1
ATOM 688 C C . TYR A 1 92 ? 1.467 -6.645 -5.817 1.00 98.19 92 TYR A C 1
ATOM 690 O O . TYR A 1 92 ? 2.289 -5.796 -5.467 1.00 98.19 92 TYR A O 1
ATOM 698 N N . GLU A 1 93 ? 1.498 -7.264 -6.994 1.00 97.56 93 GLU A N 1
ATOM 699 C CA . GLU A 1 93 ? 2.458 -7.014 -8.076 1.00 97.56 93 GLU A CA 1
ATOM 700 C C . GLU A 1 93 ? 1.766 -6.510 -9.342 1.00 97.56 93 GLU A C 1
ATOM 702 O O . GLU A 1 93 ? 0.561 -6.696 -9.510 1.00 97.56 93 GLU A O 1
ATOM 707 N N . TYR A 1 94 ? 2.541 -5.880 -10.231 1.00 97.44 94 TYR A N 1
ATOM 708 C CA . TYR A 1 94 ? 2.054 -5.307 -11.493 1.00 97.44 94 TYR A CA 1
ATOM 709 C C . TYR A 1 94 ? 0.855 -4.370 -11.316 1.00 97.44 94 TYR A C 1
ATOM 711 O O . TYR A 1 94 ? -0.060 -4.341 -12.140 1.00 97.44 94 TYR A O 1
ATOM 719 N N . VAL A 1 95 ? 0.848 -3.611 -10.221 1.00 98.19 95 VAL A N 1
ATOM 720 C CA . VAL A 1 95 ? -0.293 -2.766 -9.882 1.00 98.19 95 VAL A CA 1
ATOM 721 C C . VAL A 1 95 ? -0.333 -1.563 -10.817 1.00 98.19 95 VAL A C 1
ATOM 723 O O . VAL A 1 95 ? 0.604 -0.769 -10.865 1.00 98.19 95 VAL A O 1
ATOM 726 N N . ASP A 1 96 ? -1.444 -1.399 -11.525 1.00 98.00 96 ASP A N 1
ATOM 727 C CA . ASP A 1 96 ? -1.780 -0.183 -12.263 1.00 98.00 96 ASP A CA 1
ATOM 728 C C . ASP A 1 96 ? -2.897 0.606 -11.553 1.00 98.00 96 ASP A C 1
ATOM 730 O O . ASP A 1 96 ? -3.380 0.227 -10.482 1.00 98.00 96 ASP A O 1
ATOM 734 N N . SER A 1 97 ? -3.303 1.743 -12.125 1.00 97.94 97 SER A N 1
ATOM 735 C CA . SER A 1 97 ? -4.353 2.580 -11.538 1.00 97.94 97 SER A CA 1
ATOM 736 C C . SER A 1 97 ? -5.698 1.858 -11.421 1.00 97.94 97 SER A C 1
ATOM 738 O O . SER A 1 97 ? -6.365 2.002 -10.403 1.00 97.94 97 SER A O 1
ATOM 740 N N . ASP A 1 98 ? -6.116 1.070 -12.412 1.00 97.81 98 ASP A N 1
ATOM 741 C CA . ASP A 1 98 ? -7.426 0.408 -12.382 1.00 97.81 98 ASP A CA 1
ATOM 742 C C . ASP A 1 98 ? -7.437 -0.792 -11.435 1.00 97.81 98 ASP A C 1
ATOM 744 O O . ASP A 1 98 ? -8.415 -1.010 -10.713 1.00 97.81 98 ASP A O 1
ATOM 748 N N . MET A 1 99 ? -6.330 -1.528 -11.357 1.00 97.88 99 MET A N 1
ATOM 749 C CA . MET A 1 99 ? -6.113 -2.528 -10.322 1.00 97.88 99 MET A CA 1
ATOM 750 C C . MET A 1 99 ? -6.123 -1.877 -8.939 1.00 97.88 99 MET A C 1
ATOM 752 O O . MET A 1 99 ? -6.751 -2.417 -8.034 1.00 97.88 99 MET A O 1
ATOM 756 N N . MET A 1 100 ? -5.519 -0.698 -8.761 1.00 98.38 100 MET A N 1
ATOM 757 C CA . MET A 1 100 ? -5.538 -0.001 -7.472 1.00 98.38 100 MET A CA 1
ATOM 758 C C . MET A 1 100 ? -6.959 0.363 -7.028 1.00 98.38 100 MET A C 1
ATOM 760 O O . MET A 1 100 ? -7.298 0.170 -5.860 1.00 98.38 100 MET A O 1
ATOM 764 N N . LYS A 1 101 ? -7.828 0.806 -7.947 1.00 98.06 101 LYS A N 1
ATOM 765 C CA . LYS A 1 101 ? -9.255 1.033 -7.644 1.00 98.06 101 LYS A CA 1
ATOM 766 C C . LYS A 1 101 ? -9.955 -0.253 -7.210 1.00 98.06 101 LYS A C 1
ATOM 768 O O . LYS A 1 101 ? -10.763 -0.238 -6.284 1.00 98.06 101 LYS A O 1
ATOM 773 N N . GLN A 1 102 ? -9.642 -1.378 -7.856 1.00 97.94 102 GLN A N 1
ATOM 774 C CA . GLN A 1 102 ? -10.185 -2.682 -7.469 1.00 97.94 102 GLN A CA 1
ATOM 775 C C . GLN A 1 102 ? -9.667 -3.128 -6.099 1.00 97.94 102 GLN A C 1
ATOM 777 O O . GLN A 1 102 ? -10.463 -3.580 -5.282 1.00 97.94 102 GLN A O 1
ATOM 782 N N . ILE A 1 103 ? -8.368 -2.966 -5.821 1.00 98.06 103 ILE A N 1
ATOM 783 C CA . ILE A 1 103 ? -7.774 -3.249 -4.507 1.00 98.06 103 ILE A CA 1
ATOM 784 C C . ILE A 1 103 ? -8.480 -2.404 -3.444 1.00 98.06 103 ILE A C 1
ATOM 786 O O . ILE A 1 103 ? -8.846 -2.924 -2.395 1.00 98.06 103 ILE A O 1
ATOM 790 N N . PHE A 1 104 ? -8.720 -1.123 -3.720 1.00 97.69 104 PHE A N 1
ATOM 791 C CA . PHE A 1 104 ? -9.427 -0.247 -2.798 1.00 97.69 104 PHE A CA 1
ATOM 792 C C . PHE A 1 104 ? -10.848 -0.743 -2.504 1.00 97.69 104 PHE A C 1
ATOM 794 O O . PHE A 1 104 ? -11.193 -0.992 -1.353 1.00 97.69 104 PHE A O 1
ATOM 801 N N . LYS A 1 105 ? -11.662 -0.971 -3.534 1.00 97.12 105 LYS A N 1
ATOM 802 C CA . LYS A 1 105 ? -13.065 -1.368 -3.344 1.00 97.12 105 LYS A CA 1
ATOM 803 C C . LYS A 1 105 ? -13.187 -2.763 -2.736 1.00 97.12 105 LYS A C 1
ATOM 805 O O . LYS A 1 105 ? -13.772 -2.928 -1.673 1.00 97.12 105 LYS A O 1
ATOM 810 N N . LYS A 1 106 ? -12.562 -3.757 -3.361 1.00 97.50 106 LYS A N 1
ATOM 811 C CA . LYS A 1 106 ? -12.712 -5.157 -2.962 1.00 97.50 106 LYS A CA 1
ATOM 812 C C . LYS A 1 106 ? -11.916 -5.482 -1.710 1.00 97.50 106 LYS A C 1
ATOM 814 O O . LYS A 1 106 ? -12.467 -5.962 -0.731 1.00 97.50 106 LYS A O 1
ATOM 819 N N . HIS A 1 107 ? -10.623 -5.183 -1.691 1.00 96.94 107 HIS A N 1
ATOM 820 C CA . HIS A 1 107 ? -9.791 -5.614 -0.572 1.00 96.94 107 HIS A CA 1
ATOM 821 C C . HIS A 1 107 ? -9.905 -4.671 0.630 1.00 96.94 107 HIS A C 1
ATOM 823 O O . HIS A 1 107 ? -10.104 -5.133 1.750 1.00 96.94 107 HIS A O 1
ATOM 829 N N . ILE A 1 108 ? -9.804 -3.356 0.420 1.00 95.56 108 ILE A N 1
ATOM 830 C CA . ILE A 1 108 ? -9.757 -2.400 1.535 1.00 95.56 108 ILE A CA 1
ATOM 831 C C . ILE A 1 108 ? -11.146 -2.179 2.152 1.00 95.56 108 ILE A C 1
ATOM 833 O O . ILE A 1 108 ? -11.264 -2.187 3.383 1.00 95.56 108 ILE A O 1
ATOM 837 N N . LEU A 1 109 ? -12.191 -1.990 1.337 1.00 94.25 109 LEU A N 1
ATOM 838 C CA . LEU A 1 109 ? -13.549 -1.758 1.845 1.00 94.25 109 LEU A CA 1
ATOM 839 C C . LEU A 1 109 ? -14.294 -3.064 2.152 1.00 94.25 109 LEU A C 1
ATOM 841 O O . LEU A 1 109 ? -14.857 -3.187 3.238 1.00 94.25 109 LEU A O 1
ATOM 845 N N . GLU A 1 110 ? -14.279 -4.038 1.238 1.00 94.94 110 GLU A N 1
ATOM 846 C CA . GLU A 1 110 ? -15.087 -5.266 1.364 1.00 94.94 110 GLU A CA 1
ATOM 847 C C . GLU A 1 110 ? -14.337 -6.441 2.025 1.00 94.94 110 GLU A C 1
ATOM 849 O O . GLU A 1 110 ? -14.966 -7.398 2.474 1.00 94.94 110 GLU A O 1
ATOM 854 N N . GLY A 1 111 ? -13.004 -6.381 2.130 1.00 93.88 111 GLY A N 1
ATOM 855 C CA . GLY A 1 111 ? -12.181 -7.470 2.673 1.00 93.88 111 GLY A CA 1
ATOM 856 C C . GLY A 1 111 ? -11.923 -8.631 1.699 1.00 93.88 111 GLY A C 1
ATOM 857 O O . GLY A 1 111 ? -11.379 -9.659 2.098 1.00 93.88 111 GLY A O 1
ATOM 858 N N . GLU A 1 112 ? -12.283 -8.490 0.422 1.00 96.25 112 GLU A N 1
ATOM 859 C CA . GLU A 1 112 ? -12.065 -9.490 -0.627 1.00 96.25 112 GLU A CA 1
ATOM 860 C C . GLU A 1 112 ? -10.674 -9.323 -1.267 1.00 96.25 112 GLU A C 1
ATOM 862 O O . GLU A 1 112 ? -10.404 -8.379 -2.013 1.00 96.25 112 GLU A O 1
ATOM 867 N N . ILE A 1 113 ? -9.772 -10.271 -1.001 1.00 96.50 113 ILE A N 1
ATOM 868 C CA . ILE A 1 113 ? -8.423 -10.288 -1.583 1.00 96.50 113 ILE A CA 1
ATOM 869 C C . ILE A 1 113 ? -8.481 -10.669 -3.067 1.00 96.50 113 ILE A C 1
ATOM 871 O O . ILE A 1 113 ? -8.960 -11.748 -3.432 1.00 96.50 113 ILE A O 1
ATOM 875 N N . LEU A 1 114 ? -7.858 -9.849 -3.918 1.00 95.56 114 LEU A N 1
ATOM 876 C CA . LEU A 1 114 ? -7.702 -10.122 -5.349 1.00 95.56 114 LEU A CA 1
ATOM 877 C C . LEU A 1 114 ? -6.598 -11.161 -5.602 1.00 95.56 114 LEU A C 1
ATOM 879 O O . LEU A 1 114 ? -5.519 -10.851 -6.102 1.00 95.56 114 LEU A O 1
ATOM 883 N N . THR A 1 115 ? -6.877 -12.411 -5.237 1.00 94.50 115 THR A N 1
ATOM 884 C CA . THR A 1 115 ? -5.911 -13.525 -5.207 1.00 94.50 115 THR A CA 1
ATOM 885 C C . THR A 1 115 ? -5.049 -13.686 -6.474 1.00 94.50 115 THR A C 1
ATOM 887 O O . THR A 1 115 ? -3.858 -13.935 -6.308 1.00 94.50 115 THR A O 1
ATOM 890 N N . PRO A 1 116 ? -5.557 -13.501 -7.713 1.00 94.12 116 PRO A N 1
ATOM 891 C CA . PRO A 1 116 ? -4.738 -13.634 -8.924 1.00 94.12 116 PRO A CA 1
ATOM 892 C C . PRO A 1 116 ? -3.565 -12.648 -9.040 1.00 94.12 116 PRO A C 1
ATOM 894 O O . PRO A 1 116 ? -2.636 -12.915 -9.793 1.00 94.12 116 PRO A O 1
ATOM 897 N N . PHE A 1 117 ? -3.606 -11.524 -8.318 1.00 95.06 117 PHE A N 1
ATOM 898 C CA . PHE A 1 117 ? -2.579 -10.473 -8.361 1.00 95.06 117 PHE A CA 1
ATOM 899 C C . PHE A 1 117 ? -1.698 -10.452 -7.104 1.00 95.06 117 PHE A C 1
ATOM 901 O O . PHE A 1 117 ? -0.894 -9.538 -6.913 1.00 95.06 117 PHE A O 1
ATOM 908 N N . VAL A 1 118 ? -1.880 -11.430 -6.211 1.00 97.12 118 VAL A N 1
ATOM 909 C CA . VAL A 1 118 ? -1.115 -11.531 -4.969 1.00 97.12 118 VAL A CA 1
ATOM 910 C C . VAL A 1 118 ? 0.239 -12.158 -5.258 1.00 97.12 118 VAL A C 1
ATOM 912 O O . VAL A 1 118 ? 0.329 -13.326 -5.623 1.00 97.12 118 VAL A O 1
ATOM 915 N N . LEU A 1 119 ? 1.287 -11.391 -4.985 1.00 95.94 119 LEU A N 1
ATOM 916 C CA . LEU A 1 119 ? 2.669 -11.850 -5.017 1.00 95.94 119 LEU A CA 1
ATOM 917 C C . LEU A 1 119 ? 3.009 -12.676 -3.771 1.00 95.94 119 LEU A C 1
ATOM 919 O O . LEU A 1 119 ? 3.665 -13.711 -3.852 1.00 95.94 119 LEU A O 1
ATOM 923 N N . ALA A 1 120 ? 2.611 -12.185 -2.594 1.00 94.56 120 ALA A N 1
ATOM 924 C CA . ALA A 1 120 ? 2.943 -12.808 -1.318 1.00 94.56 120 ALA A CA 1
ATOM 925 C C . ALA A 1 120 ? 1.956 -12.421 -0.209 1.00 94.56 120 ALA A C 1
ATOM 927 O O . ALA A 1 120 ? 1.325 -11.360 -0.253 1.00 94.56 120 ALA A O 1
ATOM 928 N N . ARG A 1 121 ? 1.874 -13.280 0.812 1.00 94.25 121 ARG A N 1
ATOM 929 C CA . ARG A 1 121 ? 1.133 -13.052 2.059 1.00 94.25 121 ARG A CA 1
ATOM 930 C C . ARG A 1 121 ? 2.083 -13.111 3.254 1.00 94.25 121 ARG A C 1
ATOM 932 O O . ARG A 1 121 ? 3.033 -13.891 3.235 1.00 94.25 121 ARG A O 1
ATOM 939 N N . GLY A 1 122 ? 1.821 -12.294 4.268 1.00 88.12 122 GLY A N 1
ATOM 940 C CA . GLY A 1 122 ? 2.585 -12.259 5.512 1.00 88.12 122 GLY A CA 1
ATOM 941 C C . GLY A 1 122 ? 3.806 -11.333 5.478 1.00 88.12 122 GLY A C 1
ATOM 942 O O . GLY A 1 122 ? 4.089 -10.648 4.487 1.00 88.12 122 GLY A O 1
ATOM 943 N N . ASN A 1 123 ? 4.540 -11.329 6.591 1.00 81.25 123 ASN A N 1
ATOM 944 C CA . ASN A 1 123 ? 5.762 -10.552 6.801 1.00 81.25 123 ASN A CA 1
ATOM 945 C C . ASN A 1 123 ? 6.949 -11.474 7.089 1.00 81.25 123 ASN A C 1
ATOM 947 O O . ASN A 1 123 ? 6.795 -12.546 7.663 1.00 81.25 123 ASN A O 1
ATOM 951 N N . GLU A 1 124 ? 8.151 -11.020 6.745 1.00 68.44 124 GLU A N 1
ATOM 952 C CA . GLU A 1 124 ? 9.419 -11.701 7.028 1.00 68.44 124 GLU A CA 1
ATOM 953 C C . GLU A 1 124 ? 9.781 -11.733 8.523 1.00 68.44 124 GLU A C 1
ATOM 955 O O . GLU A 1 124 ? 10.697 -12.443 8.931 1.00 68.44 124 GLU A O 1
ATOM 960 N N . THR A 1 125 ? 9.071 -10.958 9.345 1.00 60.81 125 THR A N 1
ATOM 961 C CA . THR A 1 125 ? 9.278 -10.907 10.792 1.00 60.81 125 THR A CA 1
ATOM 962 C C . THR A 1 125 ? 8.234 -11.767 11.492 1.00 60.81 125 THR A C 1
ATOM 964 O O . THR A 1 125 ? 7.041 -11.477 11.419 1.00 60.81 125 THR A O 1
ATOM 967 N N . VAL A 1 126 ? 8.695 -12.786 12.216 1.00 48.78 126 VAL A N 1
ATOM 968 C CA . VAL A 1 126 ? 7.910 -13.435 13.270 1.00 48.78 126 VAL A CA 1
ATOM 969 C C . VAL A 1 126 ? 7.923 -12.468 14.454 1.00 48.78 126 VAL A C 1
ATOM 971 O O . VAL A 1 126 ? 8.975 -12.274 15.066 1.00 48.78 126 VAL A O 1
ATOM 974 N N . LEU A 1 127 ? 6.814 -11.762 14.684 1.00 44.88 127 LEU A N 1
ATOM 975 C CA . LEU A 1 127 ? 6.639 -10.943 15.888 1.00 44.88 127 LEU A CA 1
ATOM 976 C C . LEU A 1 127 ? 6.402 -11.830 17.111 1.00 44.88 127 LEU A C 1
ATOM 978 O O . LEU A 1 127 ? 5.666 -12.832 16.969 1.00 44.88 127 LEU A O 1
#

pLDDT: mean 90.86, std 10.42, range [44.88, 98.44]

Foldseek 3Di:
DDDDDPVNVVVVVVVVCVVQAQDDPQAQKEKEWACAPLQVVLPSVQLVVLLVVLCVVVVDRRYHYYYHYDPPCSVFDRKMWMDGPPAWIWIFTSDHSVNSNVCCVQCVPVVHDPVVRTPDTHDPDDD

Sequence (127 aa):
MAKLNIEDLKKIKDRVLKENTPRDGFSRVKVTVHMG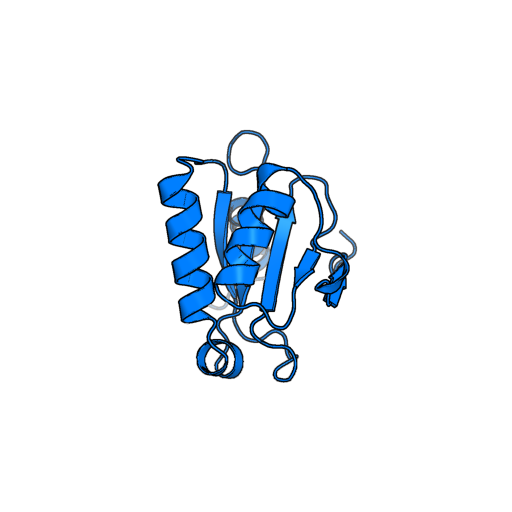TCGVASGANKVMDSLMNEIKESGVSDIMVTTSGCMGLCSREPLVTVEVLNQEPIKYEYVDSDMMKQIFKKHILEGEILTPFVLARGNETVL

Secondary structure (DSSP, 8-state):
-PPPPHHHHHHHHHHHHHHSS-BTTTBSEEEEEE--HHHHHTTHHHHHHHHHHHHHHHT--SEEEEEE---S-GGG-S-EEEEETTS--EEE-S--HHHHHHIIIIIIIT----GGGEEEES-S---